Protein AF-A0A379FGJ7-F1 (afdb_monomer_lite)

Radius of gyration: 19.05 Å; chains: 1; bounding box: 42×40×74 Å

Organism: Proteus mirabilis (NCBI:txid584)

Sequence (164 aa):
MAGGINLYAYAPNPLTWVDPWGWSCGPKLKTEADYKKAIQNLESQHGALNAHGLRRHGAGTTLEQQQYRARTGNSPDNHYTIVLDRKTLGRSAPSSTRFLSYKDQYDAISQVLKYAGSNKAIDIDMGRIVAEGYQSGGRIYGSTSKIRAYFDANGKLITIFGIL

pLDDT: mean 81.01, std 19.35, range [34.09, 98.5]

Structure (mmCIF, N/CA/C/O backbone):
data_AF-A0A379FGJ7-F1
#
_entry.id   AF-A0A379FGJ7-F1
#
loop_
_atom_site.group_PDB
_atom_site.id
_atom_site.type_symbol
_atom_site.label_atom_id
_atom_site.label_alt_id
_atom_site.label_comp_id
_atom_site.label_asym_id
_atom_site.label_entity_id
_atom_site.label_seq_id
_atom_site.pdbx_PDB_ins_code
_atom_site.Cartn_x
_atom_site.Cartn_y
_atom_site.Cartn_z
_atom_site.occupancy
_atom_site.B_iso_or_equiv
_atom_site.auth_seq_id
_atom_site.auth_comp_id
_atom_site.auth_asym_id
_atom_site.auth_atom_id
_atom_site.pdbx_PDB_model_num
ATOM 1 N N . MET A 1 1 ? -13.096 20.791 56.973 1.00 39.22 1 MET A N 1
ATOM 2 C CA . MET A 1 1 ? -11.789 20.122 56.782 1.00 39.22 1 MET A CA 1
ATOM 3 C C . MET A 1 1 ? -12.017 19.068 55.700 1.00 39.22 1 MET A C 1
ATOM 5 O O . MET A 1 1 ? -12.659 18.076 55.986 1.00 39.22 1 MET A O 1
ATOM 9 N N . ALA A 1 2 ? -12.011 19.458 54.424 1.00 43.91 2 ALA A N 1
ATOM 10 C CA . ALA A 1 2 ? -10.860 19.597 53.516 1.00 43.91 2 ALA A CA 1
ATOM 11 C C . ALA A 1 2 ? -10.380 18.239 52.955 1.00 43.91 2 ALA A C 1
ATOM 13 O O . ALA A 1 2 ? -9.868 17.416 53.702 1.00 43.91 2 ALA A O 1
ATOM 14 N N . GLY A 1 3 ? -10.547 18.059 51.635 1.00 36.53 3 GLY A N 1
ATOM 15 C CA . GLY A 1 3 ? -10.080 16.913 50.838 1.00 36.53 3 GLY A CA 1
ATOM 16 C C . GLY A 1 3 ? -11.177 16.425 49.882 1.00 36.53 3 GLY A C 1
ATOM 17 O O . GLY A 1 3 ? -11.858 15.458 50.173 1.00 36.53 3 GLY A O 1
ATOM 18 N N . GLY A 1 4 ? -11.553 17.152 48.829 1.00 45.84 4 GLY A N 1
ATOM 19 C CA . GLY A 1 4 ? -10.716 17.391 47.653 1.00 45.84 4 GLY A CA 1
ATOM 20 C C . GLY A 1 4 ? -10.923 16.245 46.658 1.00 45.84 4 GLY A C 1
ATOM 21 O O . GLY A 1 4 ? -10.206 15.253 46.720 1.00 45.84 4 GLY A O 1
ATOM 22 N N . ILE A 1 5 ? -11.915 16.362 45.763 1.00 48.56 5 ILE A N 1
ATOM 23 C CA . ILE A 1 5 ? -12.038 15.456 44.610 1.00 48.56 5 ILE A CA 1
ATOM 24 C C . ILE A 1 5 ? -10.767 15.648 43.786 1.00 48.56 5 ILE A C 1
ATOM 26 O O . ILE A 1 5 ? -10.513 16.734 43.265 1.00 48.56 5 ILE A O 1
ATOM 30 N N . AS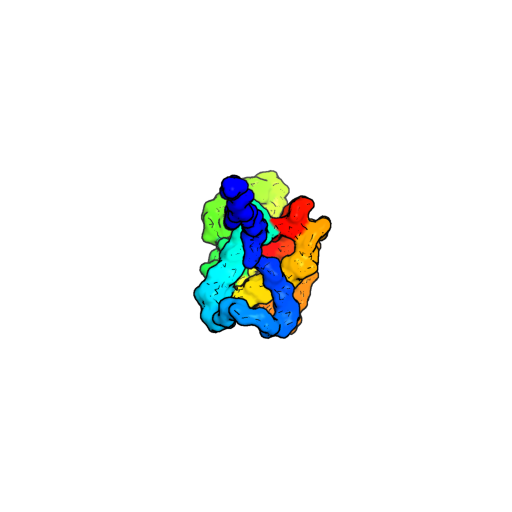N A 1 6 ? -9.936 14.612 43.727 1.00 43.72 6 ASN A N 1
ATOM 31 C CA . ASN A 1 6 ? -8.719 14.643 42.941 1.00 43.72 6 ASN A CA 1
ATOM 32 C C . ASN A 1 6 ? -9.106 14.669 41.453 1.00 43.72 6 ASN A C 1
ATOM 34 O O . ASN A 1 6 ? -9.587 13.678 40.910 1.00 43.72 6 ASN A O 1
ATOM 38 N N . LEU A 1 7 ? -8.918 15.826 40.814 1.00 44.12 7 LEU A N 1
ATOM 39 C CA . LEU A 1 7 ? -9.212 16.083 39.401 1.00 44.12 7 LEU A CA 1
ATOM 40 C C . LEU A 1 7 ? -8.218 15.397 38.435 1.00 44.12 7 LEU A C 1
ATOM 42 O O . LEU A 1 7 ? -8.273 15.641 37.235 1.00 44.12 7 LEU A O 1
ATOM 46 N N . TYR A 1 8 ? -7.314 14.547 38.940 1.00 40.31 8 TYR A N 1
ATOM 47 C CA . TYR A 1 8 ? -6.298 13.831 38.160 1.00 40.31 8 TYR A CA 1
ATOM 48 C C . TYR A 1 8 ? -6.552 12.320 38.068 1.00 40.31 8 TYR A C 1
ATOM 50 O O . TYR A 1 8 ? -5.624 11.513 38.131 1.00 40.31 8 TYR A O 1
ATOM 58 N N . ALA A 1 9 ? -7.803 11.911 37.863 1.00 37.09 9 ALA A N 1
ATOM 59 C CA . ALA A 1 9 ? -8.043 10.607 37.258 1.00 37.09 9 ALA A CA 1
ATOM 60 C C . ALA A 1 9 ? -7.705 10.721 35.764 1.00 37.09 9 ALA A C 1
ATOM 62 O O . ALA A 1 9 ? -8.431 11.355 35.001 1.00 37.09 9 ALA A O 1
ATOM 63 N N . TYR A 1 10 ? -6.563 10.150 35.372 1.00 34.09 10 TYR A N 1
ATOM 64 C CA . TYR A 1 10 ? -6.152 9.994 33.979 1.00 34.09 10 TYR A CA 1
ATOM 65 C C . TYR A 1 10 ? -7.299 9.351 33.193 1.00 34.09 10 TYR A C 1
ATOM 67 O O . TYR A 1 10 ? -7.562 8.155 33.321 1.00 34.09 10 TYR A O 1
ATOM 75 N N . ALA A 1 11 ? -7.986 10.149 32.379 1.00 35.25 11 ALA A N 1
ATOM 76 C CA . ALA A 1 11 ? -8.846 9.613 31.345 1.00 35.25 11 ALA A CA 1
ATOM 77 C C . ALA A 1 11 ? -7.955 8.785 30.403 1.00 35.25 11 ALA A C 1
ATOM 79 O O . ALA A 1 11 ? -6.961 9.321 29.897 1.00 35.25 11 ALA A O 1
ATOM 80 N N . PRO A 1 12 ? -8.249 7.497 30.156 1.00 42.09 12 PRO A N 1
ATOM 81 C CA . PRO A 1 12 ? -7.602 6.787 29.068 1.00 42.09 12 PRO A CA 1
ATOM 82 C C . PRO A 1 12 ? -7.912 7.542 27.766 1.00 42.09 12 PRO A C 1
ATOM 84 O O . PRO A 1 12 ? -9.061 7.670 27.358 1.00 42.09 12 PRO A O 1
ATOM 87 N N . ASN A 1 13 ? -6.851 8.121 27.205 1.00 47.94 13 ASN A N 1
ATOM 88 C CA . ASN A 1 13 ? -6.727 8.850 25.944 1.00 47.94 13 ASN A CA 1
ATOM 89 C C . ASN A 1 13 ? -7.939 8.721 24.977 1.00 47.94 13 ASN A C 1
ATOM 91 O O . ASN A 1 13 ? -8.090 7.680 24.331 1.00 47.94 13 ASN A O 1
ATOM 95 N N . PRO A 1 14 ? -8.794 9.753 24.828 1.00 50.28 14 PRO A N 1
ATOM 96 C CA . PRO A 1 14 ? -10.076 9.628 24.141 1.00 50.28 14 PRO A CA 1
ATOM 97 C C . PRO A 1 14 ? -9.980 10.032 22.663 1.00 50.28 14 PRO A C 1
ATOM 99 O O . PRO A 1 14 ? -10.531 11.058 22.287 1.00 50.28 14 PRO A O 1
ATOM 102 N N . LEU A 1 15 ? -9.288 9.284 21.797 1.00 41.16 15 LEU A N 1
ATOM 103 C CA . LEU A 1 15 ? -9.239 9.628 20.362 1.00 41.16 15 LEU A CA 1
ATOM 104 C C . LEU A 1 15 ? -9.057 8.415 19.439 1.00 41.16 15 LEU A C 1
ATOM 106 O O . LEU A 1 15 ? -7.988 8.248 18.866 1.00 41.16 15 LEU A O 1
ATOM 110 N N . THR A 1 16 ? -10.090 7.591 19.249 1.00 47.69 16 THR A N 1
ATOM 111 C CA . THR A 1 16 ? -10.407 6.969 17.937 1.00 47.69 16 THR A CA 1
ATOM 112 C C . THR A 1 16 ? -11.715 6.182 18.021 1.00 47.69 16 THR A C 1
ATOM 114 O O . THR A 1 16 ? -11.743 4.961 18.138 1.00 47.69 16 THR A O 1
ATOM 117 N N . TRP A 1 17 ? -12.839 6.893 17.943 1.00 48.69 17 TRP A N 1
ATOM 118 C CA . TRP A 1 17 ? -14.079 6.274 17.482 1.00 48.69 17 TRP A CA 1
ATOM 119 C C . TRP A 1 17 ? -14.039 6.247 15.949 1.00 48.69 17 TRP A C 1
ATOM 121 O O . TRP A 1 17 ? -13.796 7.280 15.323 1.00 48.69 17 TRP A O 1
ATOM 131 N N . VAL A 1 18 ? -14.213 5.071 15.344 1.00 47.94 18 VAL A N 1
ATOM 132 C CA . VAL A 1 18 ? -14.376 4.937 13.890 1.00 47.94 18 VAL A CA 1
ATOM 133 C C . VAL A 1 18 ? -15.843 5.207 13.585 1.00 47.94 18 VAL A C 1
ATOM 135 O O . VAL A 1 18 ? -16.694 4.385 13.908 1.00 47.94 18 VAL A O 1
ATOM 138 N N . ASP A 1 19 ? -16.128 6.364 12.994 1.00 48.97 19 ASP A N 1
ATOM 139 C CA . ASP A 1 19 ? -17.467 6.777 12.573 1.00 48.97 19 ASP A CA 1
ATOM 140 C C . ASP A 1 19 ? -17.810 6.156 11.204 1.00 48.97 19 ASP A C 1
ATOM 142 O O . ASP A 1 19 ? -17.254 6.578 10.186 1.00 48.97 19 ASP A O 1
ATOM 146 N N . PRO A 1 20 ? -18.713 5.162 11.129 1.00 44.22 20 PRO A N 1
ATOM 147 C CA . PRO A 1 20 ? -19.036 4.488 9.875 1.00 44.22 20 PRO A CA 1
ATOM 148 C C . PRO A 1 20 ? -20.044 5.268 9.009 1.00 44.22 20 PRO A C 1
ATOM 150 O O . PRO A 1 20 ? -20.334 4.823 7.900 1.00 44.22 20 PRO A O 1
ATOM 153 N N . TRP A 1 21 ? -20.595 6.385 9.510 1.00 49.16 21 TRP A N 1
ATOM 154 C CA . TRP A 1 21 ? -21.737 7.102 8.919 1.00 49.16 21 TRP A CA 1
ATOM 155 C C . TRP A 1 21 ? -21.458 8.596 8.656 1.00 49.16 21 TRP A C 1
ATOM 157 O O . TRP A 1 21 ? -22.253 9.254 7.986 1.00 49.16 21 TRP A O 1
ATOM 167 N N . GLY A 1 22 ? -20.317 9.129 9.107 1.00 47.41 22 GLY A N 1
ATOM 168 C CA . GLY A 1 22 ? -19.813 10.462 8.749 1.00 47.41 22 GLY A CA 1
ATOM 169 C C . GLY A 1 22 ? -20.503 11.626 9.467 1.00 47.41 22 GLY A C 1
ATOM 170 O O . GLY A 1 22 ? -20.614 12.712 8.900 1.00 47.41 22 GLY A O 1
ATOM 171 N N . TRP A 1 23 ? -21.005 11.402 10.684 1.00 46.97 23 TRP A N 1
ATOM 172 C CA . TRP A 1 23 ? -21.723 12.401 11.488 1.00 46.97 23 TRP A CA 1
ATOM 173 C C . TRP A 1 23 ? -20.841 13.085 12.548 1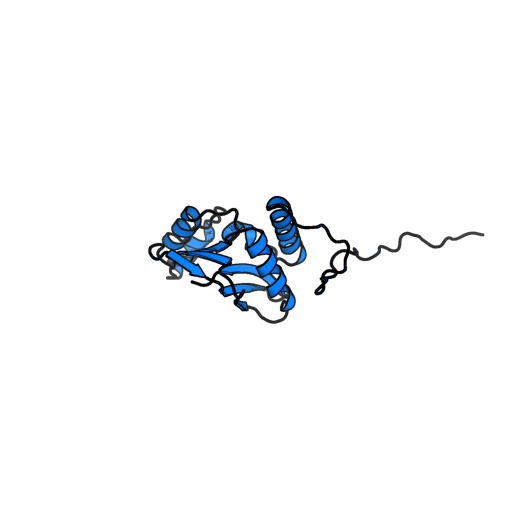.00 46.97 23 TRP A C 1
ATOM 175 O O . TRP A 1 23 ? -21.285 14.025 13.206 1.00 46.97 23 TRP A O 1
ATOM 185 N N . SER A 1 24 ? -19.584 12.669 12.712 1.00 46.41 24 SER A N 1
ATOM 186 C CA . SER A 1 24 ? -18.619 13.342 13.584 1.00 46.41 24 SER A CA 1
ATOM 187 C C . SER A 1 24 ? -17.948 14.534 12.888 1.00 46.41 24 SER A C 1
ATOM 189 O O . SER A 1 24 ? -17.553 14.474 11.723 1.00 46.41 24 SER A O 1
ATOM 191 N N . CYS A 1 25 ? -17.755 15.629 13.628 1.00 47.38 25 CYS A N 1
ATOM 192 C CA . CYS A 1 25 ? -16.961 16.801 13.235 1.00 47.38 25 CYS A CA 1
ATOM 193 C C . CYS A 1 25 ? -15.444 16.494 13.191 1.00 47.38 25 CYS A C 1
ATOM 195 O O . CYS A 1 25 ? -14.639 17.233 13.757 1.00 47.38 25 CYS A O 1
ATOM 197 N N . GLY A 1 26 ? -15.046 15.384 12.565 1.00 51.47 26 GLY A N 1
ATOM 198 C CA . GLY A 1 26 ? -13.649 15.013 12.356 1.00 51.47 26 GLY A CA 1
ATOM 199 C C . GLY A 1 26 ? -12.942 15.929 11.345 1.00 51.47 26 GLY A C 1
ATOM 200 O O . GLY A 1 26 ? -13.595 16.681 10.610 1.00 51.47 26 GLY A O 1
ATOM 201 N N . PRO A 1 27 ? -11.597 15.896 11.280 1.00 54.66 27 PRO A N 1
ATOM 202 C CA . PRO A 1 27 ? -10.851 16.680 10.305 1.00 54.66 27 PRO A CA 1
ATOM 203 C C . PRO A 1 27 ? -11.318 16.324 8.889 1.00 54.66 27 PRO A C 1
ATOM 205 O O . PRO A 1 27 ? -11.234 15.174 8.462 1.00 54.66 27 PRO A O 1
ATOM 208 N N . LYS A 1 28 ? -11.826 17.320 8.154 1.00 71.19 28 LYS A N 1
ATOM 209 C CA . LYS A 1 28 ? -12.227 17.160 6.752 1.00 71.19 28 LYS A CA 1
ATOM 210 C C . LYS A 1 28 ? -10.966 16.902 5.925 1.00 71.19 28 LYS A C 1
ATOM 212 O O . LYS A 1 28 ? -10.280 17.856 5.569 1.00 71.19 28 LYS A O 1
ATOM 217 N N . LEU A 1 29 ? -10.662 15.636 5.638 1.00 83.50 29 LEU A N 1
ATOM 218 C CA . LEU A 1 29 ? -9.575 15.263 4.731 1.00 83.50 29 LEU A CA 1
ATOM 219 C C . LEU A 1 29 ? -9.931 15.773 3.334 1.00 83.50 29 LEU A C 1
ATOM 221 O O . LEU A 1 29 ? -10.929 15.349 2.751 1.00 83.50 29 LEU A O 1
ATOM 225 N N . LYS A 1 30 ? -9.163 16.738 2.830 1.00 85.31 30 LYS A N 1
ATOM 226 C CA . LYS A 1 30 ? -9.418 17.366 1.525 1.00 85.31 30 LYS A CA 1
ATOM 227 C C . LYS A 1 30 ? -8.198 17.334 0.623 1.00 85.31 30 LYS A C 1
ATOM 229 O O . LYS A 1 30 ? -8.347 17.327 -0.593 1.00 85.31 30 LYS A O 1
ATOM 234 N N . THR A 1 31 ? -7.007 17.337 1.209 1.00 91.06 31 THR A N 1
ATOM 235 C CA . THR A 1 31 ? -5.743 17.402 0.479 1.00 91.06 31 THR A CA 1
ATOM 236 C C . THR A 1 31 ? -4.956 16.101 0.607 1.00 91.06 31 THR A C 1
ATOM 238 O O . THR A 1 31 ? -5.107 15.355 1.575 1.00 91.06 31 THR A O 1
ATOM 241 N N . GLU A 1 32 ? -4.051 15.849 -0.340 1.00 89.44 32 GLU A N 1
ATOM 242 C CA . GLU A 1 32 ? -3.112 14.718 -0.279 1.00 89.44 32 GLU A CA 1
ATOM 243 C C . GLU A 1 32 ? -2.270 14.732 1.012 1.00 89.44 32 GLU A C 1
ATOM 245 O O . GLU A 1 32 ? -1.977 13.679 1.579 1.00 89.44 32 GLU A O 1
ATOM 250 N N . ALA A 1 33 ? -1.919 15.919 1.521 1.00 90.25 33 ALA A N 1
ATOM 251 C CA . ALA A 1 33 ? -1.191 16.064 2.780 1.00 90.25 33 ALA A CA 1
ATOM 252 C C . ALA A 1 33 ? -2.027 15.609 3.988 1.00 90.25 33 ALA A C 1
ATOM 254 O O . ALA A 1 33 ? -1.496 14.938 4.878 1.00 90.25 33 ALA A O 1
ATOM 255 N N . ASP A 1 34 ? -3.329 15.912 3.993 1.00 91.06 34 ASP A N 1
ATOM 256 C CA . ASP A 1 34 ? -4.244 15.468 5.046 1.00 91.06 34 ASP A CA 1
ATOM 257 C C . ASP A 1 34 ? -4.359 13.944 5.053 1.00 91.06 34 ASP A C 1
ATOM 259 O O . ASP A 1 34 ? -4.207 13.318 6.103 1.00 91.06 34 ASP A O 1
ATOM 263 N N . TYR A 1 35 ? -4.563 13.333 3.880 1.00 91.00 35 TYR A N 1
ATOM 264 C CA . TYR A 1 35 ? -4.648 11.877 3.756 1.00 91.00 35 TYR A CA 1
ATOM 265 C C . TYR A 1 35 ? -3.346 11.193 4.162 1.00 91.00 35 TYR A C 1
ATOM 267 O O . TYR A 1 35 ? -3.373 10.224 4.919 1.00 91.00 35 TYR A O 1
ATOM 275 N N . LYS A 1 36 ? -2.193 11.719 3.734 1.00 91.56 36 LYS A N 1
ATOM 276 C CA . LYS A 1 36 ? -0.886 11.203 4.154 1.00 91.56 36 LYS A CA 1
ATOM 277 C C . LYS A 1 36 ? -0.738 11.229 5.676 1.00 91.56 36 LYS A C 1
ATOM 279 O O . LYS A 1 36 ? -0.329 10.227 6.260 1.00 91.56 36 LYS A O 1
ATOM 284 N N . LYS A 1 37 ? -1.101 12.343 6.319 1.00 91.62 37 LYS A N 1
ATOM 285 C CA . LYS A 1 37 ? -1.064 12.478 7.782 1.00 91.62 37 LYS A CA 1
ATOM 286 C C . LYS A 1 37 ? -2.035 11.511 8.462 1.00 91.62 37 LYS A C 1
ATOM 288 O O . LYS A 1 37 ? -1.681 10.891 9.461 1.00 91.62 37 LYS A O 1
ATOM 293 N N . ALA A 1 38 ? -3.232 11.332 7.907 1.00 91.38 38 ALA A N 1
ATOM 294 C CA . ALA A 1 38 ? -4.209 10.375 8.413 1.00 91.38 38 ALA A CA 1
ATOM 295 C C . ALA A 1 38 ? -3.691 8.930 8.332 1.00 91.38 38 ALA A C 1
ATOM 297 O O . ALA A 1 38 ? -3.815 8.189 9.301 1.00 91.38 38 ALA A O 1
ATOM 298 N N . ILE A 1 39 ? -3.038 8.545 7.231 1.00 91.38 39 ILE A N 1
ATOM 299 C CA . ILE A 1 39 ? -2.408 7.224 7.097 1.00 91.38 39 ILE A CA 1
ATOM 300 C C . ILE A 1 39 ? -1.288 7.041 8.123 1.00 91.38 39 ILE A C 1
ATOM 302 O O . ILE A 1 39 ? -1.228 5.997 8.762 1.00 91.38 39 ILE A O 1
ATOM 306 N N . GLN A 1 40 ? -0.428 8.047 8.318 1.00 91.50 40 GLN A N 1
ATOM 307 C CA . GLN A 1 40 ? 0.629 7.992 9.336 1.00 91.50 40 GLN A CA 1
ATOM 308 C C . GLN A 1 40 ? 0.052 7.771 10.739 1.00 91.50 40 GLN A C 1
ATOM 310 O O . GLN A 1 40 ? 0.585 6.969 11.502 1.00 91.50 40 GLN A O 1
ATOM 315 N N . ASN A 1 41 ? -1.060 8.434 11.062 1.00 91.25 41 ASN A N 1
ATOM 316 C CA . ASN A 1 41 ? -1.755 8.228 12.330 1.00 91.25 41 ASN A CA 1
ATOM 317 C C . ASN A 1 41 ? -2.333 6.808 12.435 1.00 91.25 41 ASN A C 1
ATOM 319 O O . ASN A 1 41 ? -2.152 6.165 13.465 1.00 91.25 41 ASN A O 1
ATOM 323 N N . LEU A 1 42 ? -2.969 6.297 11.372 1.00 90.69 42 LEU A N 1
ATOM 324 C CA . LEU A 1 42 ? -3.503 4.931 11.345 1.00 90.69 42 LEU A CA 1
ATOM 325 C C . LEU A 1 42 ? -2.396 3.880 11.504 1.00 90.69 42 LEU A C 1
ATOM 327 O O . LEU A 1 42 ? -2.555 2.955 12.296 1.00 90.69 42 LEU A O 1
ATOM 331 N N . GLU A 1 43 ? -1.261 4.027 10.816 1.00 90.75 43 GLU A N 1
ATOM 332 C CA . GLU A 1 43 ? -0.104 3.140 10.998 1.00 90.75 43 GLU A CA 1
ATOM 333 C C . GLU A 1 43 ? 0.499 3.275 12.403 1.00 90.75 43 GLU A C 1
ATOM 335 O O . GLU A 1 43 ? 0.899 2.276 12.990 1.00 90.75 43 GLU A O 1
ATOM 340 N N . SER A 1 44 ? 0.519 4.472 12.995 1.00 89.88 44 SER A N 1
ATOM 341 C CA . SER A 1 44 ? 1.010 4.654 14.366 1.00 89.88 44 SER A CA 1
ATOM 342 C C . SER A 1 44 ? 0.099 4.021 15.422 1.00 89.88 44 SER A C 1
ATOM 344 O O . SER A 1 44 ? 0.594 3.567 16.452 1.00 89.88 44 SER A O 1
ATOM 346 N N . GLN A 1 45 ? -1.218 4.041 15.215 1.00 89.06 45 GLN A N 1
ATOM 347 C CA . GLN A 1 45 ? -2.205 3.561 16.189 1.00 89.06 45 GLN A CA 1
ATOM 348 C C . GLN A 1 45 ? -2.495 2.067 16.033 1.00 89.06 45 GLN A C 1
ATOM 350 O O . GLN A 1 45 ? -2.559 1.335 17.020 1.00 89.06 45 GLN A O 1
ATOM 355 N N . HIS A 1 46 ? -2.649 1.612 14.790 1.00 90.25 46 HIS A N 1
ATOM 356 C CA . HIS A 1 46 ? -3.087 0.259 14.452 1.00 90.25 46 HIS A CA 1
ATOM 357 C C . HIS A 1 46 ? -2.002 -0.574 13.768 1.00 90.25 46 HIS A C 1
ATOM 359 O O . HIS A 1 46 ? -2.211 -1.762 13.536 1.00 90.25 46 HIS A O 1
ATOM 365 N N . GLY A 1 47 ? -0.857 0.016 13.427 1.00 88.94 47 GLY A N 1
ATOM 366 C CA . GLY A 1 47 ? 0.245 -0.696 12.798 1.00 88.94 47 GLY A CA 1
ATOM 367 C C . GLY A 1 47 ? 1.089 -1.492 13.788 1.00 88.94 47 GLY A C 1
ATOM 368 O O . GLY A 1 47 ? 1.242 -1.145 14.963 1.00 88.94 47 GLY A O 1
ATOM 369 N N . ALA A 1 48 ? 1.652 -2.591 13.295 1.00 88.75 48 ALA A N 1
ATOM 370 C CA . ALA A 1 48 ? 2.714 -3.310 13.977 1.00 88.75 48 ALA A CA 1
ATOM 371 C C . ALA A 1 48 ? 3.985 -2.441 14.029 1.00 88.75 48 ALA A C 1
ATOM 373 O O . ALA A 1 48 ? 4.135 -1.487 13.266 1.00 88.75 48 ALA A O 1
ATOM 374 N N . LEU A 1 49 ? 4.943 -2.793 14.892 1.00 83.44 49 LEU A N 1
ATOM 375 C CA . LEU A 1 49 ? 6.205 -2.046 15.037 1.00 83.44 49 LEU A CA 1
ATOM 376 C C . LEU A 1 49 ? 6.956 -1.868 13.700 1.00 83.44 49 LEU A C 1
ATOM 378 O O . LEU A 1 49 ? 7.662 -0.886 13.501 1.00 83.44 49 LEU A O 1
ATOM 382 N N . ASN A 1 50 ? 6.786 -2.815 12.778 1.00 82.50 50 ASN A N 1
ATOM 383 C CA . ASN A 1 50 ? 7.376 -2.831 11.443 1.00 82.50 50 ASN A CA 1
ATOM 384 C C . ASN A 1 50 ? 6.354 -2.548 10.323 1.00 82.50 50 ASN A C 1
ATOM 386 O O . ASN A 1 50 ? 6.538 -3.028 9.196 1.00 82.50 50 ASN A O 1
ATOM 390 N N . ALA A 1 51 ? 5.281 -1.808 10.622 1.00 87.81 51 ALA A N 1
ATOM 391 C CA . ALA A 1 51 ? 4.289 -1.405 9.634 1.00 87.81 51 ALA A CA 1
ATOM 392 C C . ALA A 1 51 ? 4.949 -0.650 8.471 1.00 87.81 51 ALA A C 1
ATOM 394 O O . ALA A 1 51 ? 5.751 0.265 8.671 1.00 87.81 51 ALA A O 1
ATOM 395 N N . HIS A 1 52 ? 4.655 -1.065 7.239 1.00 86.75 52 HIS A N 1
ATOM 396 C CA . HIS A 1 52 ? 5.339 -0.535 6.056 1.00 86.75 52 HIS A CA 1
ATOM 397 C C . HIS A 1 52 ? 4.430 -0.357 4.834 1.00 86.75 52 HIS A C 1
ATOM 399 O O . HIS A 1 52 ? 4.920 -0.327 3.700 1.00 86.75 52 HIS A O 1
ATOM 405 N N . GLY A 1 53 ? 3.119 -0.208 5.043 1.00 87.25 53 GLY A N 1
ATOM 406 C CA . GLY A 1 53 ? 2.162 0.054 3.968 1.00 87.25 53 GLY A CA 1
ATOM 407 C C . GLY A 1 53 ? 2.458 1.385 3.275 1.00 87.25 53 GLY A C 1
ATOM 408 O O . GLY A 1 53 ? 2.681 1.424 2.067 1.00 87.25 53 GLY A O 1
ATOM 409 N N . LEU A 1 54 ? 2.555 2.480 4.030 1.00 90.06 54 LEU A N 1
ATOM 410 C CA . LEU A 1 54 ? 2.841 3.817 3.501 1.00 90.06 54 LEU A CA 1
ATOM 411 C C . LEU A 1 54 ? 4.217 3.902 2.839 1.00 90.06 54 LEU A C 1
ATOM 413 O O . LEU A 1 54 ? 4.341 4.404 1.724 1.00 90.06 54 LEU A O 1
ATOM 417 N N . ARG A 1 55 ? 5.253 3.392 3.509 1.00 88.12 55 ARG A N 1
ATOM 418 C CA . ARG A 1 55 ? 6.646 3.554 3.061 1.00 88.12 55 ARG A CA 1
ATOM 419 C C . ARG A 1 55 ? 7.018 2.688 1.857 1.00 88.12 55 ARG A C 1
ATOM 421 O O . ARG A 1 55 ? 7.893 3.089 1.097 1.00 88.12 55 ARG A O 1
ATOM 428 N N . ARG A 1 56 ? 6.393 1.516 1.674 1.00 89.19 56 ARG A N 1
ATOM 429 C CA . ARG A 1 56 ? 6.730 0.593 0.568 1.00 89.19 56 ARG A CA 1
ATOM 430 C C . ARG A 1 56 ? 5.673 0.486 -0.515 1.00 89.19 56 ARG A C 1
ATOM 432 O O . ARG A 1 56 ? 6.011 0.068 -1.618 1.00 89.19 56 ARG A O 1
ATOM 439 N N . HIS A 1 57 ? 4.429 0.821 -0.201 1.00 92.44 57 HIS A N 1
ATOM 440 C CA . HIS A 1 57 ? 3.290 0.657 -1.101 1.00 92.44 57 HIS A CA 1
ATOM 441 C C . HIS A 1 57 ? 2.438 1.922 -1.210 1.00 92.44 57 HIS A C 1
ATOM 443 O O . HIS A 1 57 ? 1.466 1.939 -1.957 1.00 92.44 57 HIS A O 1
ATOM 449 N N . GLY A 1 58 ? 2.779 2.992 -0.492 1.00 91.75 58 GLY A N 1
ATOM 450 C CA . GLY A 1 58 ? 2.000 4.216 -0.529 1.00 91.75 58 GLY A CA 1
ATOM 451 C C . GLY A 1 58 ? 2.173 5.009 -1.815 1.00 91.75 58 GLY A C 1
ATOM 452 O O . GLY A 1 58 ? 3.149 4.841 -2.554 1.00 91.75 58 GLY A O 1
ATOM 453 N N . ALA A 1 59 ? 1.241 5.932 -2.039 1.00 91.50 59 ALA A N 1
ATOM 454 C CA . ALA A 1 59 ? 1.219 6.798 -3.218 1.00 91.50 59 ALA A CA 1
ATOM 455 C C . ALA A 1 59 ? 2.467 7.686 -3.356 1.00 91.50 59 ALA A C 1
ATOM 457 O O . ALA A 1 59 ? 2.818 8.094 -4.458 1.00 91.50 59 ALA A O 1
ATOM 458 N N . GLY A 1 60 ? 3.194 7.918 -2.258 1.00 89.44 60 GLY A N 1
ATOM 459 C CA . GLY A 1 60 ? 4.477 8.628 -2.272 1.00 89.44 60 GLY A CA 1
ATOM 460 C C . GLY A 1 60 ? 5.655 7.844 -2.867 1.00 89.44 60 GLY A C 1
ATOM 461 O O . GLY A 1 60 ? 6.722 8.425 -3.035 1.00 89.44 60 GLY A O 1
ATOM 462 N N . THR A 1 61 ? 5.497 6.548 -3.158 1.00 92.75 61 THR A N 1
ATOM 463 C CA . THR A 1 61 ? 6.493 5.766 -3.919 1.00 92.75 61 THR A CA 1
ATOM 464 C C . THR A 1 61 ? 6.300 5.967 -5.424 1.00 92.75 61 THR A C 1
ATOM 466 O O . THR A 1 61 ? 5.237 6.418 -5.843 1.00 92.75 61 THR A O 1
ATOM 469 N N . THR A 1 62 ? 7.287 5.627 -6.256 1.00 94.00 62 THR A N 1
ATOM 470 C CA . THR A 1 62 ? 7.204 5.759 -7.725 1.00 94.00 62 THR A CA 1
ATOM 471 C C . THR A 1 62 ? 7.024 4.412 -8.425 1.00 94.00 62 THR A C 1
ATOM 473 O O . THR A 1 62 ? 7.375 3.361 -7.886 1.00 94.00 62 THR A O 1
ATOM 476 N N . LEU A 1 63 ? 6.504 4.423 -9.658 1.00 93.94 63 LEU A N 1
ATOM 477 C CA . LEU A 1 63 ? 6.432 3.214 -10.489 1.00 93.94 63 LEU A CA 1
ATOM 478 C C . LEU A 1 63 ? 7.812 2.602 -10.744 1.00 93.94 63 LEU A C 1
ATOM 480 O O . LEU A 1 63 ? 7.948 1.382 -1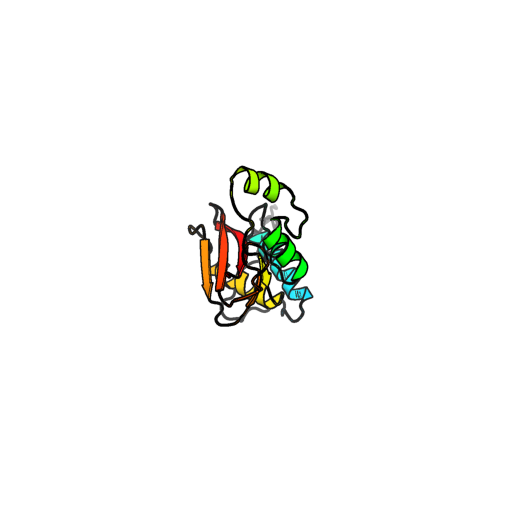0.713 1.00 93.94 63 LEU A O 1
ATOM 484 N N . GLU A 1 64 ? 8.834 3.434 -10.938 1.00 93.06 64 GLU A N 1
ATOM 485 C CA . GLU A 1 64 ? 10.217 2.986 -11.106 1.00 93.06 64 GLU A CA 1
ATOM 486 C C . GLU A 1 64 ? 10.725 2.250 -9.857 1.00 93.06 64 GLU A C 1
ATOM 488 O O . GLU A 1 64 ? 11.284 1.159 -9.966 1.00 93.06 64 GLU A O 1
ATOM 493 N N . GLN A 1 65 ? 10.449 2.775 -8.657 1.00 92.25 65 GLN A N 1
ATOM 494 C CA . GLN A 1 65 ? 10.780 2.100 -7.399 1.00 92.25 65 GLN A CA 1
ATOM 495 C C . GLN A 1 65 ? 10.063 0.748 -7.271 1.00 92.25 65 GLN A C 1
ATOM 497 O O . GLN A 1 65 ? 10.677 -0.239 -6.860 1.00 92.25 65 GLN A O 1
ATOM 502 N N . GLN A 1 66 ? 8.781 0.674 -7.649 1.00 94.50 66 GLN A N 1
ATOM 503 C CA . GLN A 1 66 ? 8.036 -0.589 -7.628 1.00 94.50 66 GLN A CA 1
ATOM 504 C C . GLN A 1 66 ? 8.571 -1.583 -8.665 1.00 94.50 66 GLN A C 1
ATOM 506 O O . GLN A 1 66 ? 8.710 -2.767 -8.364 1.00 94.50 66 GLN A O 1
ATOM 511 N N . GLN A 1 67 ? 8.951 -1.117 -9.856 1.00 94.38 67 GLN A N 1
ATOM 512 C CA . GLN A 1 67 ? 9.575 -1.959 -10.872 1.00 94.38 67 GLN A CA 1
ATOM 513 C C . GLN A 1 67 ? 10.927 -2.497 -10.398 1.00 94.38 67 GLN A C 1
ATOM 515 O O . GLN A 1 67 ? 11.199 -3.693 -10.521 1.00 94.38 67 GLN A O 1
ATOM 520 N N . TYR A 1 68 ? 11.764 -1.636 -9.817 1.00 90.38 68 TYR A N 1
ATOM 521 C CA . TYR A 1 68 ? 13.059 -2.019 -9.267 1.00 90.38 68 TYR A CA 1
ATOM 522 C C . TYR A 1 68 ? 12.908 -3.064 -8.158 1.00 90.38 68 TYR A C 1
ATOM 524 O O . TYR A 1 68 ? 13.603 -4.083 -8.180 1.00 90.38 68 TYR A O 1
ATOM 532 N N . ARG A 1 69 ? 11.947 -2.886 -7.245 1.00 89.81 69 ARG A N 1
ATOM 533 C CA . ARG A 1 69 ? 11.617 -3.878 -6.213 1.00 89.81 69 ARG A CA 1
ATOM 534 C C . ARG A 1 69 ? 11.117 -5.191 -6.804 1.00 89.81 69 ARG A C 1
ATOM 536 O O . ARG A 1 69 ? 11.551 -6.248 -6.356 1.00 89.81 69 ARG A O 1
ATOM 543 N N . ALA A 1 70 ? 10.253 -5.147 -7.814 1.00 90.88 70 ALA A N 1
ATOM 544 C CA . ALA A 1 70 ? 9.758 -6.349 -8.482 1.00 90.88 70 ALA A CA 1
ATOM 545 C C . ALA A 1 70 ? 10.871 -7.124 -9.208 1.00 90.88 70 ALA A C 1
ATOM 547 O O . ALA A 1 70 ? 10.787 -8.345 -9.324 1.00 90.88 70 ALA A O 1
ATOM 548 N N . ARG A 1 71 ? 11.927 -6.436 -9.670 1.00 87.94 71 ARG A N 1
ATOM 549 C CA . ARG A 1 71 ? 13.113 -7.050 -10.294 1.00 87.94 71 ARG A CA 1
ATOM 550 C C . ARG A 1 71 ? 14.113 -7.592 -9.275 1.00 87.94 71 ARG A C 1
ATOM 552 O O . ARG A 1 71 ? 14.649 -8.676 -9.467 1.00 87.94 71 ARG A O 1
ATOM 559 N N . THR A 1 72 ? 14.397 -6.825 -8.225 1.00 84.12 72 THR A N 1
ATOM 560 C CA . THR A 1 72 ? 15.560 -7.053 -7.345 1.00 84.12 72 THR A CA 1
ATOM 561 C C . THR A 1 72 ? 15.195 -7.521 -5.940 1.00 84.12 72 THR A C 1
ATOM 563 O O . THR A 1 72 ? 16.017 -8.121 -5.259 1.00 84.12 72 THR A O 1
ATOM 566 N N . GLY A 1 73 ? 13.969 -7.252 -5.490 1.00 83.25 73 GLY A N 1
ATOM 567 C CA . GLY A 1 73 ? 13.515 -7.441 -4.114 1.00 83.25 73 GLY A CA 1
ATOM 568 C C . GLY A 1 73 ? 13.853 -6.283 -3.163 1.00 83.25 73 GLY A C 1
ATOM 569 O O . GLY A 1 73 ? 13.352 -6.289 -2.035 1.00 83.25 73 GLY A O 1
ATOM 570 N N . ASN A 1 74 ? 14.641 -5.292 -3.598 1.00 83.69 74 ASN A N 1
ATOM 571 C CA . ASN A 1 74 ? 15.002 -4.119 -2.797 1.00 83.69 74 ASN A CA 1
ATOM 572 C C . ASN A 1 74 ? 13.797 -3.192 -2.617 1.00 83.69 74 ASN A C 1
ATOM 574 O O . ASN A 1 74 ? 13.148 -2.812 -3.588 1.00 83.69 74 ASN A O 1
ATOM 578 N N . SER A 1 75 ? 13.485 -2.832 -1.373 1.00 83.00 75 SER A N 1
ATOM 579 C CA . SER A 1 75 ? 12.297 -2.029 -1.058 1.00 83.00 75 SER A CA 1
ATOM 580 C C . SER A 1 75 ? 12.566 -0.514 -1.143 1.00 83.00 75 SER A C 1
ATOM 582 O O . SER A 1 75 ? 13.701 -0.100 -0.911 1.00 83.00 75 SER A O 1
ATOM 584 N N . PRO A 1 76 ? 11.542 0.325 -1.424 1.00 82.38 76 PRO A N 1
ATOM 585 C CA . PRO A 1 76 ? 11.686 1.784 -1.552 1.00 82.38 76 PRO A CA 1
ATOM 586 C C . PRO A 1 76 ? 12.228 2.508 -0.310 1.00 82.38 76 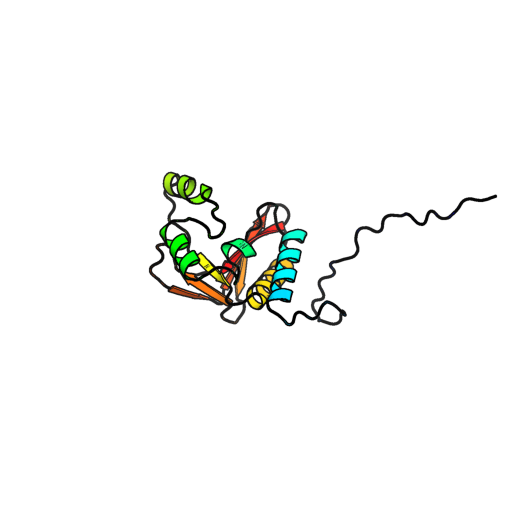PRO A C 1
ATOM 588 O O . PRO A 1 76 ? 12.681 3.641 -0.402 1.00 82.38 76 PRO A O 1
ATOM 591 N N . ASP A 1 77 ? 12.171 1.873 0.860 1.00 79.75 77 ASP A N 1
ATOM 592 C CA . ASP A 1 77 ? 12.676 2.382 2.137 1.00 79.75 77 ASP A CA 1
ATOM 593 C C . ASP A 1 77 ? 14.141 1.993 2.411 1.00 79.75 77 ASP A C 1
ATOM 595 O O . ASP A 1 77 ? 14.584 2.072 3.555 1.00 79.75 77 ASP A O 1
ATOM 599 N N . ASN A 1 78 ? 14.878 1.552 1.383 1.00 69.56 78 ASN A N 1
ATOM 600 C CA . ASN A 1 78 ? 16.261 1.066 1.449 1.00 69.56 78 ASN A CA 1
ATOM 601 C C . ASN A 1 78 ? 16.484 -0.103 2.425 1.00 69.56 78 ASN A C 1
ATOM 603 O O . ASN A 1 78 ? 17.612 -0.373 2.842 1.00 69.56 78 ASN A O 1
ATOM 607 N N . HIS A 1 79 ? 15.431 -0.847 2.774 1.00 62.97 79 HIS A N 1
ATOM 608 C CA . HIS A 1 79 ? 15.564 -2.015 3.636 1.00 62.97 79 HIS A CA 1
ATOM 609 C C . HIS A 1 79 ? 16.155 -3.200 2.847 1.00 62.97 79 HIS A C 1
ATOM 611 O O . HIS A 1 79 ? 15.437 -3.987 2.224 1.00 62.97 79 HIS A O 1
ATOM 617 N N . TYR A 1 80 ? 17.488 -3.298 2.864 1.00 51.44 80 TYR A N 1
ATOM 618 C CA . TYR A 1 80 ? 18.303 -4.246 2.084 1.00 51.44 80 TYR A CA 1
ATOM 619 C C . TYR A 1 80 ? 18.184 -5.710 2.544 1.00 51.44 80 TYR A C 1
ATOM 621 O O . TYR A 1 80 ? 18.505 -6.638 1.800 1.00 51.44 80 TYR A O 1
ATOM 629 N N . THR A 1 81 ? 17.696 -5.941 3.767 1.00 47.16 81 THR A N 1
ATOM 630 C CA . THR A 1 81 ? 17.676 -7.270 4.407 1.00 47.16 81 THR A CA 1
ATOM 631 C C . THR A 1 81 ? 16.772 -8.288 3.707 1.00 47.16 81 THR A C 1
ATOM 633 O O . THR A 1 81 ? 16.930 -9.485 3.915 1.00 47.16 81 THR A O 1
ATOM 636 N N . ILE A 1 82 ? 15.867 -7.847 2.826 1.00 51.91 82 ILE A N 1
ATOM 637 C CA . ILE A 1 82 ? 14.923 -8.734 2.129 1.00 51.91 82 ILE A CA 1
ATOM 638 C C . ILE A 1 82 ? 15.583 -9.457 0.944 1.00 51.91 82 ILE A C 1
ATOM 640 O O . ILE A 1 82 ? 15.135 -10.537 0.575 1.00 51.91 82 ILE A O 1
ATOM 644 N N . VAL A 1 83 ? 16.637 -8.909 0.328 1.00 50.88 83 VAL A N 1
ATOM 645 C CA . VAL A 1 83 ? 17.207 -9.506 -0.898 1.00 50.88 83 VAL A CA 1
ATOM 646 C C . VAL A 1 83 ? 18.109 -10.693 -0.603 1.00 50.88 83 VAL A C 1
ATOM 648 O O . VAL A 1 83 ? 18.010 -11.709 -1.292 1.00 50.88 83 VAL A O 1
ATOM 651 N N . LEU A 1 84 ? 18.949 -10.586 0.430 1.00 50.59 84 LEU A N 1
ATOM 652 C CA . LEU A 1 84 ? 19.834 -11.681 0.819 1.00 50.59 84 LEU A CA 1
ATOM 653 C C . LEU A 1 84 ? 19.017 -12.876 1.311 1.00 50.59 84 LEU A C 1
ATOM 655 O O . LEU A 1 84 ? 19.148 -13.942 0.726 1.00 50.59 84 LEU A O 1
ATOM 659 N N . ASP A 1 85 ? 18.099 -12.670 2.260 1.00 56.41 85 ASP A N 1
ATOM 660 C CA . ASP A 1 85 ? 17.257 -13.738 2.815 1.00 56.41 85 ASP A CA 1
ATOM 661 C C . ASP A 1 85 ? 16.354 -14.384 1.753 1.00 56.41 85 ASP A C 1
ATOM 663 O O . ASP A 1 85 ? 16.221 -15.598 1.655 1.00 56.41 85 ASP A O 1
ATOM 667 N N . ARG A 1 86 ? 15.760 -13.590 0.859 1.00 62.62 86 ARG A N 1
ATOM 668 C CA . ARG A 1 86 ? 14.846 -14.143 -0.142 1.00 62.62 86 ARG A CA 1
ATOM 669 C C . ARG A 1 86 ? 15.581 -14.967 -1.209 1.00 62.62 86 ARG A C 1
ATOM 671 O O . ARG A 1 86 ? 15.087 -16.029 -1.584 1.00 62.62 86 ARG A O 1
ATOM 678 N N . LYS A 1 87 ? 16.751 -14.512 -1.676 1.00 59.53 87 LYS A N 1
ATOM 679 C CA . LYS A 1 87 ? 17.551 -15.240 -2.675 1.00 59.53 87 LYS A CA 1
ATOM 680 C C . LYS A 1 87 ? 18.191 -16.497 -2.081 1.00 59.53 87 LYS A C 1
ATOM 682 O O . LYS A 1 87 ? 18.206 -17.522 -2.756 1.00 59.53 87 LYS A O 1
ATOM 687 N N . THR A 1 88 ? 18.662 -16.450 -0.832 1.00 61.53 88 THR A N 1
ATOM 688 C CA . THR A 1 88 ? 19.168 -17.640 -0.123 1.00 61.53 88 THR A CA 1
ATOM 689 C C . THR A 1 88 ? 18.058 -18.653 0.159 1.00 61.53 88 THR A C 1
ATOM 691 O O . THR A 1 88 ? 18.311 -19.851 0.105 1.00 61.53 88 THR A O 1
ATOM 694 N N . LEU A 1 89 ? 16.816 -18.197 0.361 1.00 64.31 89 LEU A N 1
ATOM 695 C CA . LEU A 1 89 ? 15.620 -19.042 0.484 1.00 64.31 89 LEU A CA 1
ATOM 696 C C . LEU A 1 89 ? 15.015 -19.483 -0.868 1.00 64.31 89 LEU A C 1
ATOM 698 O O . LEU A 1 89 ? 13.932 -20.070 -0.880 1.00 64.31 89 LEU A O 1
ATOM 702 N N . GLY A 1 90 ? 15.649 -19.172 -2.007 1.00 65.00 90 GLY A N 1
ATOM 703 C CA . GLY A 1 90 ? 15.167 -19.554 -3.344 1.00 65.00 90 GLY A CA 1
ATOM 704 C C . GLY A 1 90 ? 13.843 -18.896 -3.762 1.00 65.00 90 GLY A C 1
ATOM 705 O O . GLY A 1 90 ? 13.132 -19.408 -4.623 1.00 65.00 90 GLY A O 1
ATOM 706 N N . ARG A 1 91 ? 13.473 -17.772 -3.144 1.00 69.00 91 ARG A N 1
ATOM 707 C CA . ARG A 1 91 ? 12.211 -17.067 -3.395 1.00 69.00 91 ARG A CA 1
ATOM 708 C C . ARG A 1 91 ? 12.413 -15.949 -4.432 1.00 69.00 91 ARG A C 1
ATOM 710 O O . ARG A 1 91 ? 13.343 -15.151 -4.334 1.00 69.00 91 ARG A O 1
ATOM 717 N N . SER A 1 92 ? 11.506 -15.832 -5.401 1.00 73.56 92 SER A N 1
ATOM 718 C CA . SER A 1 92 ? 11.518 -14.717 -6.362 1.00 73.56 92 SER A CA 1
ATOM 719 C C . SER A 1 92 ? 11.090 -13.402 -5.713 1.00 73.56 92 SER A C 1
ATOM 721 O O . SER A 1 92 ? 10.290 -13.392 -4.772 1.00 73.56 92 SER A O 1
ATOM 723 N N . ALA A 1 93 ? 11.600 -12.278 -6.230 1.00 81.69 93 ALA A N 1
ATOM 724 C CA . ALA A 1 93 ? 11.145 -10.942 -5.846 1.00 81.69 93 ALA A CA 1
ATOM 725 C C . ALA A 1 93 ? 9.608 -10.830 -5.958 1.00 81.69 93 ALA A C 1
ATOM 727 O O . ALA A 1 93 ? 9.006 -11.484 -6.808 1.00 81.69 93 ALA A O 1
ATOM 728 N N . PRO A 1 94 ? 8.938 -10.051 -5.098 1.00 85.56 94 PRO A N 1
ATOM 729 C CA . PRO A 1 94 ? 7.489 -10.049 -5.030 1.00 85.56 94 PRO A CA 1
ATOM 730 C C . PRO A 1 94 ? 6.915 -9.162 -6.141 1.00 85.56 94 PRO A C 1
ATOM 732 O O . PRO A 1 94 ? 7.558 -8.195 -6.564 1.00 85.56 94 PRO A O 1
ATOM 735 N N . SER A 1 95 ? 5.669 -9.414 -6.544 1.00 91.62 95 SER A N 1
ATOM 736 C CA . SER A 1 95 ? 4.881 -8.366 -7.200 1.00 91.62 95 SER A CA 1
ATOM 737 C C . SER A 1 95 ? 4.871 -7.124 -6.304 1.00 91.62 95 SER A C 1
ATOM 739 O O . SER A 1 95 ? 4.793 -7.224 -5.076 1.00 91.62 95 SER A O 1
ATOM 741 N N . SER A 1 96 ? 5.044 -5.957 -6.906 1.00 93.81 96 SER A N 1
ATOM 742 C CA . SER A 1 96 ? 5.288 -4.710 -6.190 1.00 93.81 96 SER A CA 1
ATOM 743 C C . SER A 1 96 ? 4.372 -3.636 -6.746 1.00 93.81 96 SER A C 1
ATOM 745 O O . SER A 1 96 ? 4.454 -3.290 -7.924 1.00 93.81 96 SER A O 1
ATOM 747 N N . THR A 1 97 ? 3.483 -3.135 -5.893 1.00 97.44 97 THR A N 1
ATOM 748 C CA . THR A 1 97 ? 2.468 -2.141 -6.245 1.00 97.44 97 THR A CA 1
ATOM 749 C C . THR A 1 97 ? 2.539 -0.920 -5.347 1.00 97.44 97 THR A C 1
ATOM 751 O O . THR A 1 97 ? 2.891 -1.036 -4.169 1.00 97.44 97 THR A O 1
ATOM 754 N N . ARG A 1 98 ? 2.085 0.212 -5.877 1.00 96.94 98 ARG A N 1
ATOM 755 C CA . ARG A 1 98 ? 1.804 1.453 -5.160 1.00 96.94 98 ARG A CA 1
ATOM 756 C C . ARG A 1 98 ? 0.321 1.802 -5.257 1.00 96.94 98 ARG A C 1
ATOM 758 O O . ARG A 1 98 ? -0.309 1.508 -6.271 1.00 96.94 98 ARG A O 1
ATOM 765 N N . PHE A 1 99 ? -0.222 2.439 -4.228 1.00 98.12 99 PHE A N 1
ATOM 766 C CA . PHE A 1 99 ? -1.528 3.090 -4.324 1.00 98.12 99 PHE A CA 1
ATOM 767 C C . PHE A 1 99 ? -1.472 4.274 -5.294 1.00 98.12 99 PHE A C 1
ATOM 769 O O . PHE A 1 99 ? -0.445 4.947 -5.390 1.00 98.12 99 PHE A O 1
ATOM 776 N N . LEU A 1 100 ? -2.574 4.528 -6.001 1.00 96.81 100 LEU A N 1
ATOM 777 C CA . LEU A 1 100 ? -2.669 5.622 -6.972 1.00 96.81 100 LEU A CA 1
ATOM 778 C C . LEU A 1 100 ? -2.690 7.003 -6.296 1.00 96.81 100 LEU A C 1
ATOM 780 O O . LEU A 1 100 ? -2.082 7.941 -6.806 1.00 96.81 100 LEU A O 1
ATOM 784 N N . SER A 1 101 ? -3.337 7.116 -5.133 1.00 96.12 101 SER A N 1
ATOM 785 C CA . SER A 1 101 ? -3.395 8.339 -4.321 1.00 96.12 101 SER A CA 1
ATOM 786 C C . SER A 1 101 ? -3.338 8.037 -2.822 1.00 96.12 101 SER A C 1
ATOM 788 O O . SER A 1 101 ? -3.579 6.901 -2.392 1.00 96.12 101 SER A O 1
ATOM 790 N N . TYR A 1 102 ? -3.038 9.047 -1.995 1.00 95.75 102 TYR A N 1
ATOM 791 C CA . TYR A 1 102 ? -3.138 8.871 -0.543 1.00 95.75 102 TYR A CA 1
ATOM 792 C C . TYR A 1 102 ? -4.584 8.618 -0.106 1.00 95.75 102 TYR A C 1
ATOM 794 O O . TYR A 1 102 ? -4.809 7.856 0.831 1.00 95.75 102 TYR A O 1
ATOM 802 N N . LYS A 1 103 ? -5.576 9.179 -0.805 1.00 95.50 103 LYS A N 1
ATOM 803 C CA . LYS A 1 103 ? -6.983 8.859 -0.548 1.00 95.50 103 LYS A CA 1
ATOM 804 C C . LYS A 1 103 ? -7.279 7.369 -0.744 1.00 95.50 103 LYS A C 1
ATOM 806 O O . LYS A 1 103 ? -7.913 6.763 0.112 1.00 95.50 103 LYS A O 1
ATOM 811 N N . ASP A 1 104 ? -6.792 6.761 -1.824 1.00 96.94 104 ASP A N 1
ATOM 812 C CA . ASP A 1 104 ? -7.015 5.332 -2.104 1.00 96.94 104 ASP A CA 1
ATOM 813 C C . ASP A 1 104 ? -6.405 4.435 -1.037 1.00 96.94 104 ASP A C 1
ATOM 815 O O . ASP A 1 104 ? -7.024 3.469 -0.592 1.00 96.94 104 ASP A O 1
ATOM 819 N N . GLN A 1 105 ? -5.201 4.791 -0.598 1.00 97.06 105 GLN A N 1
ATOM 820 C CA . GLN A 1 105 ? -4.534 4.097 0.487 1.00 97.06 105 GLN A CA 1
ATOM 821 C C . GLN A 1 105 ? -5.289 4.245 1.813 1.00 97.06 105 GLN A C 1
ATOM 823 O O . GLN A 1 105 ? -5.451 3.263 2.536 1.00 97.06 105 GLN A O 1
ATOM 828 N N . TYR A 1 106 ? -5.753 5.454 2.136 1.00 95.62 106 TYR A N 1
ATOM 829 C CA . TYR A 1 106 ? -6.540 5.713 3.339 1.00 95.62 106 TYR A CA 1
ATOM 830 C C . TYR A 1 106 ? -7.856 4.926 3.331 1.00 95.62 106 TYR A C 1
ATOM 832 O O . TYR A 1 106 ? -8.173 4.263 4.321 1.00 95.62 106 TYR A O 1
ATOM 840 N N . ASP A 1 107 ? -8.584 4.946 2.211 1.00 95.50 107 ASP A N 1
ATOM 841 C CA . ASP A 1 107 ? -9.829 4.196 2.028 1.00 95.50 107 ASP A CA 1
ATOM 842 C C . ASP A 1 107 ? -9.571 2.687 2.213 1.00 95.50 107 ASP A C 1
ATOM 844 O O . ASP A 1 107 ? -10.312 2.015 2.932 1.00 95.50 107 ASP A O 1
ATOM 848 N N . ALA A 1 108 ? -8.489 2.153 1.631 1.00 96.19 108 ALA A N 1
ATOM 849 C CA . ALA A 1 108 ? -8.120 0.743 1.752 1.00 96.19 108 ALA A CA 1
ATOM 850 C C . ALA A 1 108 ? -7.769 0.342 3.196 1.00 96.19 108 ALA A C 1
ATOM 852 O O . ALA A 1 108 ? -8.286 -0.660 3.691 1.00 96.19 108 ALA A O 1
ATOM 853 N N . ILE A 1 109 ? -6.945 1.135 3.896 1.00 94.69 109 ILE A N 1
ATOM 854 C CA . ILE A 1 109 ? -6.607 0.892 5.311 1.00 94.69 109 ILE A CA 1
ATOM 855 C C . ILE A 1 109 ? -7.875 0.936 6.170 1.00 94.69 109 ILE A C 1
ATOM 857 O O . ILE A 1 109 ? -8.115 0.035 6.972 1.00 94.69 109 ILE A O 1
ATOM 861 N N . SER A 1 110 ? -8.720 1.946 5.965 1.00 93.88 110 SER A N 1
ATOM 862 C CA . SER A 1 110 ? -9.968 2.110 6.714 1.00 93.88 110 SER A CA 1
ATOM 863 C C . SER A 1 110 ? -10.920 0.929 6.519 1.00 93.88 110 SER A C 1
ATOM 865 O O . SER A 1 110 ? -11.620 0.552 7.454 1.00 93.88 110 SER A O 1
ATOM 867 N N . GLN A 1 111 ? -10.949 0.315 5.330 1.00 93.50 111 GLN A N 1
ATOM 868 C CA . GLN A 1 111 ? -11.748 -0.887 5.085 1.00 93.50 111 GLN A CA 1
ATOM 869 C C . GLN A 1 111 ? -11.170 -2.120 5.783 1.00 93.50 111 GLN A C 1
ATOM 871 O O . GLN A 1 111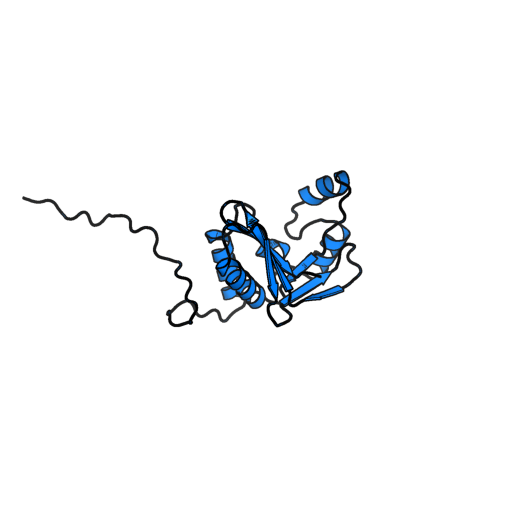 ? -11.915 -2.820 6.463 1.00 93.50 111 GLN A O 1
ATOM 876 N N . VAL A 1 112 ? -9.862 -2.384 5.672 1.00 93.56 112 VAL A N 1
ATOM 877 C CA . VAL A 1 112 ? -9.270 -3.590 6.286 1.00 93.56 112 VAL A CA 1
ATOM 878 C C . VAL A 1 112 ? -9.285 -3.538 7.811 1.00 93.56 112 VAL A C 1
ATOM 880 O O . VAL A 1 112 ? -9.443 -4.577 8.445 1.00 93.56 112 VAL A O 1
ATOM 883 N N . LEU A 1 113 ? -9.190 -2.346 8.413 1.00 90.88 113 LEU A N 1
ATOM 884 C CA . 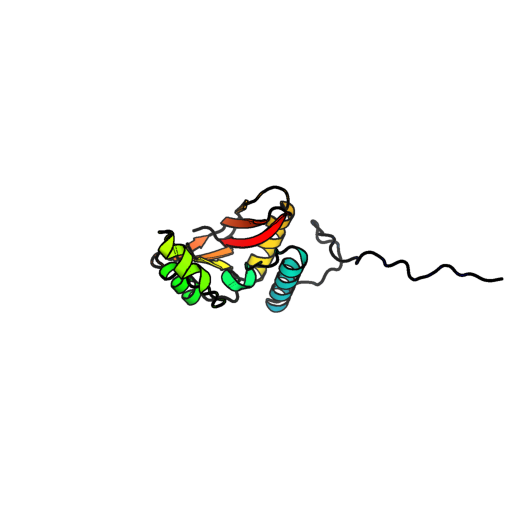LEU A 1 113 ? -9.245 -2.185 9.868 1.00 90.88 113 LEU A CA 1
ATOM 885 C C . LEU A 1 113 ? -10.610 -2.556 10.465 1.00 90.88 113 LEU A C 1
ATOM 887 O O . LEU A 1 113 ? -10.659 -2.967 11.620 1.00 90.88 113 LEU A O 1
ATOM 891 N N . LYS A 1 114 ? -11.702 -2.513 9.687 1.00 89.75 114 LYS A N 1
ATOM 892 C CA . LYS A 1 114 ? -13.024 -3.012 10.128 1.00 89.75 114 LYS A CA 1
ATOM 893 C C . LYS A 1 114 ? -13.025 -4.514 10.407 1.00 89.75 114 LYS A C 1
ATOM 895 O O . LYS A 1 114 ? -13.872 -5.000 11.147 1.00 89.75 114 LYS A O 1
ATOM 900 N N . TYR A 1 115 ? -12.090 -5.231 9.796 1.00 85.44 115 TYR A N 1
ATOM 901 C CA . TYR A 1 115 ? -11.933 -6.674 9.910 1.00 85.44 115 TYR A CA 1
ATOM 902 C C . TYR A 1 115 ? -10.670 -7.057 10.701 1.00 85.44 115 TYR A C 1
ATOM 904 O O . TYR A 1 115 ? -10.316 -8.238 10.747 1.00 85.44 115 TYR A O 1
ATOM 912 N N . ALA A 1 116 ? -9.976 -6.080 11.305 1.00 78.19 116 ALA A N 1
ATOM 913 C CA . ALA A 1 116 ? -8.802 -6.330 12.136 1.00 78.19 116 ALA A CA 1
ATOM 914 C C . ALA A 1 116 ? -9.182 -7.220 13.332 1.00 78.19 116 ALA A C 1
ATOM 916 O O . ALA A 1 116 ? -10.189 -6.992 14.001 1.00 78.19 116 ALA A O 1
ATOM 917 N N . GLY A 1 117 ? -8.396 -8.271 13.577 1.00 74.00 117 GLY A N 1
ATOM 918 C CA . GLY A 1 117 ? -8.718 -9.312 14.554 1.00 74.00 117 GLY A CA 1
ATOM 919 C C . GLY A 1 117 ? -7.873 -10.568 14.339 1.00 74.00 117 GLY A C 1
ATOM 920 O O . GLY A 1 117 ? -6.697 -10.474 14.005 1.00 74.00 117 GLY A O 1
ATOM 921 N N . SER A 1 118 ? -8.467 -11.756 14.495 1.00 68.44 118 SER A N 1
ATOM 922 C CA . SER A 1 118 ? -7.761 -13.053 14.435 1.00 68.44 118 SER A CA 1
ATOM 923 C C . SER A 1 118 ? -7.231 -13.445 13.045 1.00 68.44 118 SER A C 1
ATOM 925 O O . SER A 1 118 ? -6.476 -14.412 12.920 1.00 68.44 118 SER A O 1
ATOM 927 N N . ASN A 1 119 ? -7.629 -12.729 11.991 1.00 80.44 119 ASN A N 1
ATOM 928 C CA . ASN A 1 119 ? -7.232 -13.036 10.621 1.00 80.44 119 ASN A CA 1
ATOM 929 C C . ASN A 1 119 ? -5.832 -12.495 10.320 1.00 80.44 119 ASN A C 1
ATOM 931 O O . ASN A 1 119 ? -5.582 -11.298 10.402 1.00 80.44 119 ASN A O 1
ATOM 935 N N . LYS A 1 120 ? -4.928 -13.377 9.879 1.00 89.62 120 LYS A N 1
ATOM 936 C CA . LYS A 1 120 ? -3.557 -13.000 9.491 1.00 89.62 120 LYS A CA 1
ATOM 937 C C . LYS A 1 120 ? -3.488 -12.247 8.160 1.00 89.62 120 LYS A C 1
ATOM 939 O O . LYS A 1 120 ? -2.509 -11.548 7.911 1.00 89.62 120 LYS A O 1
ATOM 944 N N . ALA A 1 121 ? -4.490 -12.413 7.298 1.00 94.12 121 ALA A N 1
ATOM 945 C CA . ALA A 1 121 ? -4.568 -11.772 5.993 1.00 94.12 121 ALA A CA 1
ATOM 946 C C . ALA A 1 121 ? -6.020 -11.459 5.627 1.00 94.12 121 ALA A C 1
ATOM 948 O O . ALA A 1 121 ? -6.915 -12.245 5.939 1.00 94.12 121 ALA A O 1
ATOM 949 N N . ILE A 1 122 ? -6.232 -10.323 4.966 1.00 94.44 122 ILE A N 1
ATOM 950 C CA . ILE A 1 122 ? -7.551 -9.850 4.542 1.00 94.44 122 ILE A CA 1
ATOM 951 C C . ILE A 1 122 ? -7.441 -9.338 3.113 1.00 94.44 122 ILE A C 1
ATOM 953 O O . ILE A 1 122 ? -6.622 -8.459 2.838 1.00 94.44 122 ILE A O 1
ATOM 957 N N . ASP A 1 123 ? -8.292 -9.868 2.239 1.00 96.31 123 ASP A N 1
ATOM 958 C CA . ASP A 1 123 ? -8.404 -9.446 0.848 1.00 96.31 123 ASP A CA 1
ATOM 959 C C . ASP A 1 123 ? -9.721 -8.701 0.652 1.00 96.31 123 ASP A C 1
ATOM 961 O O . ASP A 1 123 ? -10.777 -9.175 1.072 1.00 96.31 123 ASP A O 1
ATOM 965 N N . ILE A 1 124 ? -9.660 -7.534 0.015 1.00 95.50 124 ILE A N 1
ATOM 966 C CA . ILE A 1 124 ? -10.833 -6.703 -0.271 1.00 95.50 124 ILE A CA 1
ATOM 967 C C . ILE A 1 124 ? -10.766 -6.249 -1.724 1.00 95.50 124 ILE A C 1
ATOM 969 O O . ILE A 1 124 ? -9.709 -5.847 -2.210 1.00 95.50 124 ILE A O 1
ATOM 973 N N . ASP A 1 125 ? -11.904 -6.287 -2.412 1.00 97.38 125 ASP A N 1
ATOM 974 C CA . ASP A 1 125 ? -12.086 -5.575 -3.672 1.00 97.38 125 ASP A CA 1
ATOM 975 C C . ASP A 1 125 ? -12.631 -4.174 -3.376 1.00 97.38 125 ASP A C 1
ATOM 977 O O . ASP A 1 125 ? -13.708 -4.025 -2.798 1.00 97.38 125 ASP A O 1
ATOM 981 N N . MET A 1 126 ? -11.880 -3.140 -3.748 1.00 96.50 126 MET A N 1
ATOM 982 C CA . MET A 1 126 ? -12.267 -1.746 -3.527 1.00 96.50 126 MET A CA 1
ATOM 983 C C . MET A 1 126 ? -13.336 -1.263 -4.520 1.00 96.50 126 MET A C 1
ATOM 985 O O . MET A 1 126 ? -13.781 -0.119 -4.421 1.00 96.50 126 MET A O 1
ATOM 989 N N . GLY A 1 127 ? -13.721 -2.089 -5.504 1.00 96.50 127 GLY A N 1
ATOM 990 C CA . GLY A 1 127 ? -14.743 -1.777 -6.512 1.00 96.50 127 GLY A CA 1
ATOM 991 C C . GLY A 1 127 ? -14.310 -0.744 -7.558 1.00 96.50 127 GLY A C 1
ATOM 992 O O . GLY A 1 127 ? -15.073 -0.400 -8.456 1.00 96.50 127 GLY A O 1
ATOM 993 N N . ARG A 1 128 ? -13.078 -0.244 -7.452 1.00 97.44 128 ARG A N 1
ATOM 994 C CA . ARG A 1 128 ? -12.428 0.690 -8.375 1.00 97.44 128 ARG A CA 1
ATOM 995 C C . ARG A 1 128 ? -10.928 0.449 -8.345 1.00 97.44 128 ARG A C 1
ATOM 997 O O . ARG A 1 128 ? -10.410 -0.034 -7.340 1.00 97.44 128 ARG A O 1
ATOM 1004 N N . ILE A 1 129 ? -10.227 0.802 -9.416 1.00 98.31 129 ILE A N 1
ATOM 1005 C CA . ILE A 1 129 ? -8.766 0.704 -9.439 1.00 98.31 129 ILE A CA 1
ATOM 1006 C C . ILE A 1 129 ? -8.187 1.628 -8.359 1.00 98.31 129 ILE A C 1
ATOM 1008 O O . ILE A 1 129 ? -8.527 2.809 -8.298 1.00 98.31 129 ILE A O 1
ATOM 1012 N N . VAL A 1 130 ? -7.337 1.068 -7.497 1.00 97.94 130 VAL A N 1
ATOM 1013 C CA . VAL A 1 130 ? -6.715 1.772 -6.359 1.00 97.94 130 VAL A CA 1
ATOM 1014 C C . VAL A 1 130 ? -5.199 1.633 -6.327 1.00 97.94 130 VAL A C 1
ATOM 1016 O O . VAL A 1 130 ? -4.531 2.397 -5.633 1.00 97.94 130 VAL A O 1
ATOM 1019 N N . ALA A 1 131 ? -4.644 0.666 -7.057 1.00 98.31 131 ALA A N 1
ATOM 1020 C CA . ALA A 1 131 ? -3.218 0.395 -7.064 1.00 98.31 131 ALA A CA 1
ATOM 1021 C C . ALA A 1 131 ? -2.719 0.002 -8.454 1.00 98.31 131 ALA A C 1
ATOM 1023 O O . ALA A 1 131 ? -3.454 -0.550 -9.273 1.00 98.31 131 ALA A O 1
ATOM 1024 N N . GLU A 1 132 ? -1.440 0.263 -8.685 1.00 98.25 132 GLU A N 1
ATOM 1025 C CA . GLU A 1 132 ? -0.709 -0.085 -9.900 1.00 98.25 132 GLU A CA 1
ATOM 1026 C C . GLU A 1 132 ? 0.700 -0.568 -9.564 1.00 98.25 132 GLU A C 1
ATOM 1028 O O . GLU A 1 132 ? 1.226 -0.303 -8.480 1.00 98.25 132 GLU A O 1
ATOM 1033 N N . GLY A 1 133 ? 1.344 -1.265 -10.491 1.00 97.81 133 GLY A N 1
ATOM 1034 C CA . GLY A 1 133 ? 2.730 -1.669 -10.326 1.00 97.81 133 GLY A CA 1
ATOM 1035 C C . GLY A 1 133 ? 3.139 -2.761 -11.287 1.00 97.81 133 GLY A C 1
ATOM 1036 O O . GLY A 1 133 ? 2.665 -2.816 -12.418 1.00 97.81 133 GLY A O 1
ATOM 1037 N N . TYR A 1 134 ? 4.038 -3.623 -10.822 1.00 97.12 134 TYR A N 1
ATOM 1038 C CA . TYR A 1 134 ? 4.611 -4.682 -11.637 1.00 97.12 134 TYR A CA 1
ATOM 1039 C C . TYR A 1 134 ? 4.531 -6.038 -10.948 1.00 97.12 134 TYR A C 1
ATOM 1041 O O . TYR A 1 134 ? 4.783 -6.159 -9.745 1.00 97.12 134 TYR A O 1
ATOM 1049 N N . GLN A 1 135 ? 4.249 -7.074 -11.733 1.00 94.88 135 GLN A N 1
ATOM 1050 C CA . GLN A 1 135 ? 4.379 -8.456 -11.282 1.00 94.88 135 GLN A CA 1
ATOM 1051 C C . GLN A 1 135 ? 5.847 -8.815 -11.007 1.00 94.88 135 GLN A C 1
ATOM 1053 O O . GLN A 1 135 ? 6.768 -8.131 -11.468 1.00 94.88 135 GLN A O 1
ATOM 1058 N N . SER A 1 136 ? 6.065 -9.903 -10.262 1.00 90.62 136 SER A N 1
ATOM 1059 C CA . SER A 1 136 ? 7.395 -10.484 -10.025 1.00 90.62 136 SER A CA 1
ATOM 1060 C C . SER A 1 136 ? 8.239 -10.528 -11.309 1.00 90.62 136 SER A C 1
ATOM 1062 O O . SER A 1 136 ? 7.759 -10.900 -12.378 1.00 90.62 136 SER A O 1
ATOM 1064 N N . GLY A 1 137 ? 9.497 -10.094 -11.219 1.00 88.75 137 GLY A N 1
ATOM 1065 C CA . GLY A 1 137 ? 10.393 -9.940 -12.369 1.00 88.75 137 GLY A CA 1
ATOM 1066 C C . GLY A 1 137 ? 10.308 -8.572 -13.058 1.00 88.75 137 GLY A C 1
ATOM 1067 O O . GLY A 1 137 ? 11.164 -8.257 -13.882 1.00 88.75 137 GLY A O 1
ATOM 1068 N N . GLY A 1 138 ? 9.326 -7.731 -12.717 1.00 90.88 138 GLY A N 1
ATOM 1069 C CA . GLY A 1 138 ? 9.268 -6.313 -13.090 1.00 90.88 138 GLY A CA 1
ATOM 1070 C C . GLY A 1 138 ? 9.127 -6.019 -14.586 1.00 90.88 138 GLY A C 1
ATOM 1071 O O . GLY A 1 138 ? 9.554 -4.951 -15.039 1.00 90.88 138 GLY A O 1
ATOM 1072 N N . ARG A 1 139 ? 8.587 -6.972 -15.357 1.00 93.12 139 ARG A N 1
ATOM 1073 C CA . ARG A 1 139 ? 8.348 -6.851 -16.808 1.00 93.12 139 ARG A CA 1
ATOM 1074 C C . ARG A 1 139 ? 6.891 -6.557 -17.155 1.00 93.12 139 ARG A C 1
ATOM 1076 O O . ARG A 1 139 ? 6.639 -5.846 -18.117 1.00 93.12 139 ARG A O 1
ATOM 1083 N N . ILE A 1 140 ? 5.958 -7.096 -16.376 1.00 96.88 140 ILE A N 1
ATOM 1084 C CA . ILE A 1 140 ? 4.520 -6.991 -16.636 1.00 96.88 140 ILE A CA 1
ATOM 1085 C C . ILE A 1 140 ? 3.953 -5.917 -15.713 1.00 96.88 140 ILE A C 1
ATOM 1087 O O . ILE A 1 140 ? 3.980 -6.086 -14.493 1.00 96.88 140 ILE A O 1
ATOM 1091 N N . TYR A 1 141 ? 3.498 -4.813 -16.303 1.00 97.94 141 TYR A N 1
ATOM 1092 C CA . TYR A 1 141 ? 2.750 -3.763 -15.613 1.00 97.94 141 TYR A CA 1
ATOM 1093 C C . TYR A 1 141 ? 1.288 -4.187 -15.435 1.00 97.94 141 TYR A C 1
ATOM 1095 O O . TYR A 1 141 ? 0.733 -4.873 -16.292 1.00 97.94 141 TYR A O 1
ATOM 1103 N N . GLY A 1 142 ? 0.655 -3.741 -14.354 1.00 97.88 142 GLY A N 1
ATOM 1104 C CA . GLY A 1 142 ? -0.777 -3.910 -14.154 1.00 97.88 142 GLY A CA 1
ATOM 1105 C C . GLY A 1 142 ? -1.352 -2.933 -13.137 1.00 97.88 142 GLY A C 1
ATOM 1106 O O . GLY A 1 142 ? -0.627 -2.299 -12.366 1.00 97.88 142 GLY A O 1
ATOM 1107 N N . SER A 1 143 ? -2.678 -2.847 -13.126 1.00 98.25 143 SER A N 1
ATOM 1108 C CA . SER A 1 143 ? -3.466 -2.104 -12.148 1.00 98.25 143 SER A CA 1
ATOM 1109 C C . SER A 1 143 ? -4.572 -2.992 -11.578 1.00 98.25 143 SER A C 1
ATOM 1111 O O . SER A 1 143 ? -4.939 -4.005 -12.172 1.00 98.25 143 SER A O 1
ATOM 1113 N N . THR A 1 144 ? -5.057 -2.671 -10.379 1.00 98.44 144 THR A N 1
ATOM 1114 C CA . THR A 1 144 ? -5.967 -3.552 -9.638 1.00 98.44 144 THR A CA 1
ATOM 1115 C C . THR A 1 144 ? -6.899 -2.784 -8.709 1.00 98.44 144 THR A C 1
ATOM 1117 O O . THR A 1 144 ? -6.544 -1.736 -8.156 1.00 98.44 144 THR A O 1
ATOM 1120 N N . SER A 1 145 ? -8.104 -3.326 -8.530 1.00 98.31 145 SER A N 1
ATOM 1121 C CA . SER A 1 145 ? -9.044 -2.928 -7.478 1.00 98.31 145 SER A CA 1
ATOM 1122 C C . SER A 1 145 ? -8.875 -3.743 -6.196 1.00 98.31 145 SER A C 1
ATOM 1124 O O . SER A 1 145 ? -9.372 -3.349 -5.142 1.00 98.31 145 SER A O 1
ATOM 1126 N N . LYS A 1 146 ? -8.168 -4.876 -6.269 1.00 98.50 146 LYS A N 1
ATOM 1127 C CA . LYS A 1 146 ? -8.014 -5.814 -5.160 1.00 98.50 146 LYS A CA 1
ATOM 1128 C C . LYS A 1 146 ? -6.800 -5.460 -4.326 1.00 98.50 146 LYS A C 1
ATOM 1130 O O . LYS A 1 146 ? -5.708 -5.249 -4.857 1.00 98.50 146 LYS A O 1
ATOM 1135 N N . ILE A 1 147 ? -6.980 -5.456 -3.016 1.00 98.00 147 ILE A N 1
ATOM 1136 C CA . ILE A 1 147 ? -5.918 -5.223 -2.043 1.00 98.00 147 ILE A CA 1
ATOM 1137 C C . ILE A 1 147 ? -5.812 -6.402 -1.087 1.00 98.00 147 ILE A C 1
ATOM 1139 O O . ILE A 1 147 ? -6.794 -7.099 -0.840 1.00 98.00 147 ILE A O 1
ATOM 1143 N N . ARG A 1 148 ? -4.611 -6.604 -0.548 1.00 97.56 148 ARG A N 1
ATOM 1144 C CA . ARG A 1 148 ? -4.329 -7.526 0.551 1.00 97.56 148 ARG A CA 1
ATOM 1145 C C . ARG A 1 148 ? -3.686 -6.760 1.688 1.00 97.56 148 ARG A C 1
ATOM 1147 O O . ARG A 1 148 ? -2.720 -6.029 1.467 1.00 97.56 148 ARG A O 1
ATOM 1154 N N . ALA A 1 149 ? -4.175 -6.979 2.898 1.00 96.44 149 ALA A N 1
ATOM 1155 C CA . ALA A 1 149 ? -3.534 -6.552 4.131 1.00 96.44 149 ALA A CA 1
ATOM 1156 C C . ALA A 1 149 ? -3.084 -7.765 4.946 1.00 96.44 149 ALA A C 1
ATOM 1158 O O . ALA A 1 149 ? -3.788 -8.771 4.999 1.00 96.44 149 ALA A O 1
ATOM 1159 N N . TYR A 1 150 ? -1.928 -7.654 5.597 1.00 95.06 150 TYR A N 1
ATOM 1160 C CA . TYR A 1 150 ? -1.465 -8.627 6.586 1.00 95.06 150 TYR A CA 1
ATOM 1161 C C . TYR A 1 150 ? -1.471 -8.014 7.976 1.00 95.06 150 TYR A C 1
ATOM 1163 O O . TYR A 1 150 ? -1.059 -6.865 8.154 1.00 95.06 150 TYR A O 1
ATOM 1171 N N . PHE A 1 151 ? -1.864 -8.823 8.952 1.00 94.00 151 PHE A N 1
ATOM 1172 C CA . PHE A 1 151 ? -1.922 -8.456 10.358 1.00 94.00 151 PHE A CA 1
ATOM 1173 C C . PHE A 1 151 ? -1.028 -9.380 11.189 1.00 94.00 151 PHE A C 1
ATOM 1175 O O . PHE A 1 151 ? -0.792 -10.535 10.821 1.00 94.00 151 PHE A O 1
ATOM 1182 N N . ASP A 1 152 ? -0.501 -8.862 12.296 1.00 91.00 152 ASP A N 1
ATOM 1183 C CA . ASP A 1 152 ? 0.220 -9.662 13.281 1.00 91.00 152 ASP A CA 1
ATOM 1184 C C . ASP A 1 152 ? -0.742 -10.471 14.171 1.00 91.00 152 ASP A C 1
ATOM 1186 O O . ASP A 1 152 ? -1.964 -10.390 14.048 1.00 91.00 152 ASP A O 1
ATOM 1190 N N . ALA A 1 153 ? -0.192 -11.279 15.081 1.00 89.19 153 ALA A N 1
ATOM 1191 C CA . ALA A 1 153 ? -0.990 -12.108 15.988 1.00 89.19 153 ALA A CA 1
ATOM 1192 C C . ALA A 1 153 ? -1.881 -11.299 16.954 1.00 89.19 153 ALA A C 1
ATOM 1194 O O . ALA A 1 153 ? -2.815 -11.857 17.521 1.00 89.19 153 ALA A O 1
ATOM 1195 N N . ASN A 1 154 ? -1.605 -10.004 17.126 1.00 89.19 154 ASN A N 1
ATOM 1196 C CA . ASN A 1 154 ? -2.375 -9.088 17.962 1.00 89.19 154 ASN A CA 1
ATOM 1197 C C . ASN A 1 154 ? -3.383 -8.265 17.138 1.00 89.19 154 ASN A C 1
ATOM 1199 O O . ASN A 1 154 ? -3.978 -7.327 17.666 1.00 89.19 154 ASN A O 1
ATOM 1203 N N . GLY A 1 155 ? -3.551 -8.573 15.847 1.00 89.88 155 GLY A N 1
ATOM 1204 C CA . GLY A 1 155 ? -4.444 -7.846 14.949 1.00 89.88 155 GLY A CA 1
ATOM 1205 C C . GLY A 1 155 ? -3.909 -6.482 14.504 1.00 89.88 155 GLY A C 1
ATOM 1206 O O . GLY A 1 155 ? -4.687 -5.663 14.018 1.00 89.88 155 GLY A O 1
ATOM 1207 N N . LYS A 1 156 ? -2.604 -6.207 14.647 1.00 92.31 156 LYS A N 1
ATOM 1208 C CA . LYS A 1 156 ? -1.988 -4.962 14.167 1.00 92.31 156 LYS A CA 1
ATOM 1209 C C . LYS A 1 156 ? -1.555 -5.069 12.710 1.00 92.31 156 LYS A C 1
ATOM 1211 O O . LYS A 1 156 ? -0.982 -6.073 12.294 1.00 92.31 156 LYS A O 1
ATOM 1216 N N . LEU A 1 157 ? -1.784 -4.015 11.934 1.00 93.06 157 LEU A N 1
ATOM 1217 C CA . LEU A 1 157 ? -1.487 -3.958 10.505 1.00 93.06 157 LEU A CA 1
ATOM 1218 C C . LEU A 1 157 ? 0.029 -3.970 10.248 1.00 93.06 157 LEU A C 1
ATOM 1220 O O . LEU A 1 157 ? 0.749 -3.063 10.655 1.00 93.06 157 LEU A O 1
ATOM 1224 N N . ILE A 1 158 ? 0.524 -4.966 9.518 1.00 92.88 158 ILE A N 1
ATOM 1225 C CA . ILE A 1 158 ? 1.936 -5.057 9.116 1.00 92.88 158 ILE A CA 1
ATOM 1226 C C . ILE A 1 158 ? 2.151 -4.372 7.764 1.00 92.88 158 ILE A C 1
ATOM 1228 O O . ILE A 1 158 ? 3.113 -3.632 7.557 1.00 92.88 158 ILE A O 1
ATOM 1232 N N . THR A 1 159 ? 1.289 -4.655 6.793 1.00 94.75 159 THR A N 1
ATOM 1233 C CA . THR A 1 159 ? 1.433 -4.131 5.432 1.00 94.75 159 THR A CA 1
ATOM 1234 C C . THR A 1 159 ? 0.123 -4.233 4.676 1.00 94.75 159 THR A C 1
ATOM 1236 O O . THR A 1 159 ? -0.726 -5.058 5.012 1.00 94.75 159 THR A O 1
ATOM 1239 N N . ILE A 1 160 ? -0.024 -3.407 3.646 1.00 96.50 160 ILE A N 1
ATOM 1240 C CA . ILE A 1 160 ? -1.168 -3.401 2.740 1.00 96.50 160 ILE A CA 1
ATOM 1241 C C . ILE A 1 160 ? -0.701 -3.004 1.340 1.00 96.50 160 ILE A C 1
ATOM 1243 O O . ILE A 1 160 ? 0.122 -2.097 1.196 1.00 96.50 160 ILE A O 1
ATOM 1247 N N . PHE A 1 161 ? -1.194 -3.697 0.316 1.00 97.38 161 PHE A N 1
ATOM 1248 C CA . PHE A 1 161 ? -0.801 -3.476 -1.076 1.00 97.38 161 PHE A CA 1
ATOM 1249 C C . PHE A 1 161 ? -1.840 -4.013 -2.068 1.00 97.38 161 PHE A C 1
ATOM 1251 O O . PHE A 1 161 ? -2.719 -4.786 -1.692 1.00 97.38 161 PHE A O 1
ATOM 1258 N N . GLY A 1 162 ? -1.738 -3.603 -3.334 1.00 97.44 162 GLY A N 1
ATOM 1259 C CA . GLY A 1 162 ? -2.576 -4.100 -4.426 1.00 97.44 162 GLY A CA 1
ATOM 1260 C C . GLY A 1 162 ? -2.124 -5.471 -4.931 1.00 97.44 162 GLY A C 1
ATOM 1261 O O . GLY A 1 162 ? -0.930 -5.757 -4.989 1.00 97.44 162 GLY A O 1
ATOM 1262 N N . ILE A 1 163 ? -3.073 -6.320 -5.314 1.00 96.69 163 ILE A N 1
ATOM 1263 C CA . ILE A 1 163 ? -2.802 -7.668 -5.829 1.00 96.69 163 ILE A CA 1
ATOM 1264 C C . ILE A 1 163 ? -2.803 -7.644 -7.365 1.00 96.69 163 ILE A C 1
ATOM 1266 O O . ILE A 1 163 ? -3.824 -7.300 -7.966 1.00 96.69 163 ILE A O 1
ATOM 1270 N N . LEU A 1 164 ? -1.671 -8.027 -7.969 1.00 92.94 164 LEU A N 1
ATOM 1271 C CA . LEU A 1 164 ? -1.460 -8.219 -9.415 1.00 92.94 164 LEU A CA 1
ATOM 1272 C C . LEU A 1 164 ? -1.172 -9.679 -9.759 1.00 92.94 164 LEU A C 1
ATOM 1274 O O . LEU A 1 164 ? -0.638 -10.382 -8.868 1.00 92.94 164 LEU A O 1
#

Foldseek 3Di:
DDDDDDPPPDDPDPDDDDDPPPPDPDPPPDDLVSLLVLVVVLCVPQADPQACACPFAELPDDQVQQLCQLAQVQGNNRPPVRRVVCVVVVHFRANGKHFNTSVLSSLQSSVVLVVQDQDQKDKDQQVDWTMWYAGRNSPDTDIGSMKMWGADRGSGTRHMHGDD

Secondary structure (DSSP, 8-state):
------S------------SSS-S------SHHHHHHHHHHHHHHHB-TT--HHHHHSTTS-HHHHHHHHHH---TT--THHHHHHHHTTPPPPPEEEESSHHHHHHHHHHHHTT-SS-SEEEEE-SS--EEEE-TTS--EEEESEEEEEE-TTS-EEEEEE--